Protein AF-A0A286BTA1-F1 (afdb_monomer_lite)

Radius of gyration: 19.51 Å; chains: 1; bounding box: 66×29×61 Å

Foldseek 3Di:
DPPPPPPVVPPPPPPPPQWFQDPVNVVVVLCCQLVQVLVVQLVQADPVCNVVLVPDLLSVQPLFGSVQQAQKKWWFWDPDDPDTDIDIDSDDDPPPTGGFKMKGWGPQVLLCQQPVVSPATKIFIWIGDGNGIHRYDMDHNWDQDPVRATPRPSSCCRGSDPPPD

Sequence (165 aa):
MKLLFSILLLFCSNAFANECITKTDVDFLKKVFISNDKNGLIALASNGVKDNIINDEVFKNKSITLKGLSEITYAWGRKRNDGSPFHLSLKFPEQKLCVWRVTFTLPKKIREQCDDDGAYGYFINFIKIGNSLKLSDFTSLFVALDDGTLACSSANEFMMQKNYE

Secondary structure (DSSP, 8-state):
--SSSSSGGGSSSSTTGGGPBPHHHHHHHHHHHHTT-HHHHHHHB-HHHHHHHHH-HHHH-TT--GGG--EEEEEES-SSSS-PPPEEESS--SSS--B-EEEEE--HHHHHHHSTTS--SEEEEEEEETTEEEEEEEEE---B-TTS-BS-HHHHHHHS-----

Organism: NCBI:txid1938870

Structure (mmCIF, N/CA/C/O backbone):
data_AF-A0A286BTA1-F1
#
_entry.id   AF-A0A286BTA1-F1
#
loop_
_atom_site.group_PDB
_atom_site.id
_atom_site.type_symbol
_atom_site.label_atom_id
_atom_site.label_alt_id
_atom_site.label_comp_id
_atom_site.label_asym_id
_atom_site.label_entity_id
_atom_site.label_seq_id
_atom_site.pdbx_PDB_ins_code
_atom_site.Cartn_x
_atom_site.Cartn_y
_atom_site.Cartn_z
_atom_site.occupancy
_atom_site.B_iso_or_equiv
_atom_site.auth_seq_id
_atom_site.auth_comp_id
_atom_site.auth_asym_id
_atom_site.auth_atom_id
_atom_site.pdbx_PDB_model_num
ATOM 1 N N . MET A 1 1 ? -42.848 -1.448 41.371 1.00 41.94 1 MET A N 1
ATOM 2 C CA . MET A 1 1 ? -42.388 -2.022 40.085 1.00 41.94 1 MET A CA 1
ATOM 3 C C . MET A 1 1 ? -42.006 -0.898 39.110 1.00 41.94 1 MET A C 1
ATOM 5 O O . MET A 1 1 ? -42.732 -0.631 38.169 1.00 41.94 1 MET A O 1
ATOM 9 N N . LYS A 1 2 ? -40.921 -0.156 39.379 1.00 45.78 2 LYS A N 1
ATOM 10 C CA . LYS A 1 2 ? -40.450 0.969 38.530 1.00 45.78 2 LYS A CA 1
ATOM 11 C C . LYS A 1 2 ? -38.917 1.099 38.484 1.00 45.78 2 LYS A C 1
ATOM 13 O O . LYS A 1 2 ? -38.404 2.110 38.031 1.00 45.78 2 LYS A O 1
ATOM 18 N N . LEU A 1 3 ? -38.183 0.078 38.938 1.00 45.59 3 LEU A N 1
ATOM 19 C CA . LEU A 1 3 ? -36.725 0.150 39.108 1.00 45.59 3 LEU A CA 1
ATOM 20 C C . LEU A 1 3 ? -35.941 -0.907 38.310 1.00 45.59 3 LEU A C 1
ATOM 22 O O . LEU A 1 3 ? -34.788 -1.169 38.618 1.00 45.59 3 LEU A O 1
ATOM 26 N N . LEU A 1 4 ? -36.562 -1.531 37.304 1.00 47.34 4 LEU A N 1
ATOM 27 C CA . LEU A 1 4 ? -35.930 -2.596 36.506 1.00 47.34 4 LEU A CA 1
ATOM 28 C C . LEU A 1 4 ? -35.698 -2.227 35.034 1.00 47.34 4 LEU A C 1
ATOM 30 O O . LEU A 1 4 ? -35.043 -2.977 34.323 1.00 47.34 4 LEU A O 1
ATOM 34 N N . PHE A 1 5 ? -36.163 -1.060 34.574 1.00 44.91 5 PHE A N 1
ATOM 35 C CA . PHE A 1 5 ? -36.013 -0.656 33.168 1.00 44.91 5 PHE A CA 1
ATOM 36 C C . PHE A 1 5 ? -34.766 0.190 32.869 1.00 44.91 5 PHE A C 1
ATOM 38 O O . PHE A 1 5 ? -34.395 0.324 31.708 1.00 44.91 5 PHE A O 1
ATOM 45 N N . SER A 1 6 ? -34.074 0.717 33.884 1.00 45.25 6 SER A N 1
ATOM 46 C CA . SER A 1 6 ? -32.935 1.626 33.661 1.00 45.25 6 SER A CA 1
ATOM 47 C C . SER A 1 6 ? -31.578 0.931 33.502 1.00 45.25 6 SER A C 1
ATOM 49 O O . SER A 1 6 ? -30.608 1.588 33.147 1.00 45.25 6 SER A O 1
ATOM 51 N N . ILE A 1 7 ? -31.485 -0.385 33.733 1.00 45.28 7 ILE A N 1
ATOM 52 C CA . ILE A 1 7 ? -30.205 -1.121 33.661 1.00 45.28 7 ILE A CA 1
ATOM 53 C C . ILE A 1 7 ? -29.983 -1.757 32.273 1.00 45.28 7 ILE A C 1
ATOM 55 O O . ILE A 1 7 ? -28.850 -2.045 31.900 1.00 45.28 7 ILE A O 1
ATOM 59 N N . LEU A 1 8 ? -31.027 -1.897 31.445 1.00 42.84 8 LEU A N 1
ATOM 60 C CA . LEU A 1 8 ? -30.906 -2.555 30.135 1.00 42.84 8 LEU A CA 1
ATOM 61 C C . LEU A 1 8 ? -30.406 -1.650 28.991 1.00 42.84 8 LEU A C 1
ATOM 63 O O . LEU A 1 8 ? -30.060 -2.158 27.929 1.00 42.84 8 LEU A O 1
ATOM 67 N N . LEU A 1 9 ? -30.329 -0.329 29.186 1.00 45.25 9 LEU A N 1
ATOM 68 C CA . LEU A 1 9 ? -29.891 0.614 28.141 1.00 45.25 9 LEU A CA 1
ATOM 69 C C . LEU A 1 9 ? -28.376 0.887 28.128 1.00 45.25 9 LEU A C 1
ATOM 71 O O . LEU A 1 9 ? -27.893 1.602 27.255 1.00 45.25 9 LEU A O 1
ATOM 75 N N . LEU A 1 10 ? -27.607 0.292 29.045 1.00 44.69 10 LEU A N 1
ATOM 76 C CA . LEU A 1 10 ? -26.151 0.484 29.132 1.00 44.69 10 LEU A CA 1
ATOM 77 C C . LEU A 1 10 ? -25.322 -0.548 28.344 1.00 44.69 10 LEU A C 1
ATOM 79 O O . LEU A 1 10 ? -24.101 -0.441 28.310 1.00 44.69 10 LEU A O 1
ATOM 83 N N . PHE A 1 11 ? -25.955 -1.515 27.668 1.00 43.12 11 PHE A N 1
ATOM 84 C CA . PHE A 1 11 ? -25.248 -2.603 26.969 1.00 43.12 11 PHE A CA 1
ATOM 85 C C . PHE A 1 11 ? -25.189 -2.492 25.437 1.00 43.12 11 PHE A C 1
ATOM 87 O O . PHE A 1 11 ? -24.655 -3.387 24.788 1.00 43.12 11 PHE A O 1
ATOM 94 N N . CYS A 1 12 ? -25.665 -1.401 24.828 1.00 41.34 12 CYS A N 1
ATOM 95 C CA . CYS A 1 12 ? -25.654 -1.259 23.361 1.00 41.34 12 CYS A CA 1
ATOM 96 C C . CYS A 1 12 ? -24.495 -0.425 22.779 1.00 41.34 12 CYS A C 1
ATOM 98 O O . CYS A 1 12 ? -24.460 -0.211 21.570 1.00 41.34 12 CYS A O 1
ATOM 100 N N . SER A 1 13 ? -23.525 0.035 23.575 1.00 43.31 13 SER A N 1
ATOM 101 C CA . SER A 1 13 ? -22.468 0.950 23.094 1.00 43.31 13 SER A CA 1
ATOM 102 C C . SER A 1 13 ? -21.126 0.299 22.730 1.00 43.31 13 SER A C 1
ATOM 104 O O . SER A 1 13 ? -20.274 0.982 22.168 1.00 43.31 13 SER A O 1
ATOM 106 N N . ASN A 1 14 ? -20.921 -1.004 22.955 1.00 43.00 14 ASN A N 1
ATOM 107 C CA . ASN A 1 14 ? -19.603 -1.629 22.738 1.00 43.00 14 ASN A CA 1
ATOM 108 C C . ASN A 1 14 ? -19.455 -2.443 21.440 1.00 43.00 14 ASN A C 1
ATOM 110 O O . ASN A 1 14 ? -18.363 -2.922 21.151 1.00 43.00 14 ASN A O 1
ATOM 114 N N . ALA A 1 15 ? -20.500 -2.571 20.616 1.00 42.12 15 ALA A N 1
ATOM 115 C CA . ALA A 1 15 ? -20.432 -3.392 19.400 1.00 42.12 15 ALA A CA 1
ATOM 116 C C . ALA A 1 15 ? -19.689 -2.735 18.213 1.00 42.12 15 ALA A C 1
ATOM 118 O O . ALA A 1 15 ? -19.437 -3.405 17.220 1.00 42.12 15 ALA A O 1
ATOM 119 N N . PHE A 1 16 ? -19.312 -1.452 18.301 1.00 46.53 16 PHE A N 1
ATOM 120 C CA . PHE A 1 16 ? -18.635 -0.728 17.208 1.00 46.53 16 PHE A CA 1
ATOM 121 C C . PHE A 1 16 ? -17.178 -0.337 17.506 1.00 46.53 16 PHE A C 1
ATOM 123 O O . PHE A 1 16 ? -16.510 0.214 16.636 1.00 46.53 16 PHE A O 1
ATOM 130 N N . ALA A 1 17 ? -16.660 -0.612 18.708 1.00 49.81 17 ALA A N 1
ATOM 131 C CA . ALA A 1 17 ? -15.326 -0.149 19.105 1.00 49.81 17 ALA A CA 1
ATOM 132 C C . ALA A 1 17 ? -14.167 -0.969 18.500 1.00 49.81 17 ALA A C 1
ATOM 134 O O . ALA A 1 17 ? -13.051 -0.462 18.415 1.00 49.81 17 ALA A O 1
ATOM 135 N N . ASN A 1 18 ? -14.411 -2.209 18.056 1.00 56.41 18 ASN A N 1
ATOM 136 C CA . ASN A 1 18 ? -13.329 -3.114 17.650 1.00 56.41 18 ASN A CA 1
ATOM 137 C C . ASN A 1 18 ? -12.902 -3.006 16.178 1.00 56.41 18 ASN A C 1
ATOM 139 O O . ASN A 1 18 ? -11.853 -3.533 15.842 1.00 56.41 18 ASN A O 1
ATOM 143 N N . GLU A 1 19 ? -13.635 -2.308 15.307 1.00 79.19 19 GLU A N 1
ATOM 144 C CA . GLU A 1 19 ? -13.329 -2.273 13.860 1.00 79.19 19 GLU A CA 1
ATOM 145 C C . GLU A 1 19 ? -12.598 -0.996 13.399 1.00 79.19 19 GLU A C 1
ATOM 147 O O . GLU A 1 19 ? -12.363 -0.797 12.207 1.00 79.19 19 GLU A O 1
ATOM 152 N N . CYS A 1 20 ? -12.199 -0.125 14.330 1.00 88.88 20 CYS A N 1
ATOM 153 C CA . CYS A 1 20 ? -11.487 1.110 14.003 1.00 88.88 20 CYS A CA 1
ATOM 154 C C . CYS A 1 20 ? -9.973 0.874 13.907 1.00 88.88 20 CYS A C 1
ATOM 156 O O . CYS A 1 20 ? -9.350 0.306 14.810 1.00 88.88 20 CYS A O 1
ATOM 158 N N . ILE A 1 21 ? -9.363 1.375 12.836 1.00 92.81 21 ILE A N 1
ATOM 159 C CA . ILE A 1 21 ? -7.913 1.422 12.666 1.00 92.81 21 ILE A CA 1
ATOM 160 C C . ILE A 1 21 ? -7.339 2.513 13.576 1.00 92.81 21 ILE A C 1
ATOM 162 O O . ILE A 1 21 ? -7.774 3.665 13.563 1.00 92.81 21 ILE A O 1
ATOM 166 N N . THR A 1 22 ? -6.342 2.144 14.372 1.00 92.94 22 THR A N 1
ATOM 167 C CA . THR A 1 22 ? -5.651 3.034 15.313 1.00 92.94 22 THR A CA 1
ATOM 168 C C . THR A 1 22 ? -4.362 3.604 14.715 1.00 92.94 22 THR A C 1
ATOM 170 O O . THR A 1 22 ? -3.849 3.101 13.716 1.00 92.94 22 THR A O 1
ATOM 173 N N . LYS A 1 23 ? -3.772 4.623 15.358 1.00 93.12 23 LYS A N 1
ATOM 174 C CA . LYS A 1 23 ? -2.432 5.117 14.984 1.00 93.12 23 LYS A CA 1
ATOM 175 C C . LYS A 1 23 ? -1.372 4.013 15.065 1.00 93.12 23 LYS A C 1
ATOM 177 O O . LYS A 1 23 ? -0.538 3.914 14.177 1.00 93.12 23 LYS A O 1
ATOM 182 N N . THR A 1 24 ? -1.455 3.143 16.073 1.00 94.38 24 THR A N 1
ATOM 183 C CA . THR A 1 24 ? -0.546 1.999 16.225 1.00 94.38 24 THR A CA 1
ATOM 184 C C . THR A 1 24 ? -0.664 1.011 15.064 1.00 94.38 24 THR A C 1
ATOM 186 O O . THR A 1 24 ? 0.360 0.556 14.560 1.00 94.38 24 THR A O 1
ATOM 189 N N . ASP A 1 25 ? -1.883 0.726 14.594 1.00 95.69 25 ASP A N 1
ATOM 190 C CA . ASP A 1 25 ? -2.097 -0.110 13.403 1.00 95.69 25 ASP A CA 1
ATOM 191 C C . ASP A 1 25 ? -1.451 0.531 12.159 1.00 95.69 25 ASP A C 1
ATOM 193 O O . ASP A 1 25 ? -0.776 -0.141 11.381 1.00 95.69 25 ASP A O 1
ATOM 197 N N . VAL A 1 26 ? -1.602 1.851 11.991 1.00 96.06 26 VAL A N 1
ATOM 198 C CA . VAL A 1 26 ? -0.995 2.606 10.880 1.00 96.06 26 VAL A CA 1
ATOM 199 C C . VAL A 1 26 ? 0.530 2.592 10.956 1.00 96.06 26 VAL A C 1
ATOM 201 O O . VAL A 1 26 ? 1.190 2.411 9.935 1.00 96.06 26 VAL A O 1
ATOM 204 N N . ASP A 1 27 ? 1.108 2.772 12.140 1.00 96.56 27 ASP A N 1
ATOM 205 C CA . ASP A 1 27 ? 2.561 2.754 12.321 1.00 96.56 27 ASP A CA 1
ATOM 206 C C . ASP A 1 27 ? 3.148 1.357 12.088 1.00 96.56 27 ASP A C 1
ATOM 208 O O . ASP A 1 27 ? 4.249 1.236 11.549 1.00 96.56 27 ASP A O 1
ATOM 212 N N . PHE A 1 28 ? 2.402 0.299 12.415 1.00 96.81 28 PHE A N 1
ATOM 213 C CA . PHE A 1 28 ? 2.737 -1.063 12.003 1.00 96.81 28 PHE A CA 1
ATOM 214 C C . PHE A 1 28 ? 2.729 -1.207 10.473 1.00 96.81 28 PHE A C 1
ATOM 216 O O . PHE A 1 28 ? 3.722 -1.670 9.912 1.00 96.81 28 PHE A O 1
ATOM 223 N N . LEU A 1 29 ? 1.677 -0.747 9.784 1.00 97.00 29 LEU A N 1
ATOM 224 C CA . LEU A 1 29 ? 1.626 -0.795 8.317 1.00 97.00 29 LEU A CA 1
ATOM 225 C C . LEU A 1 29 ? 2.780 -0.020 7.683 1.00 97.00 29 LEU A C 1
ATOM 227 O O . LEU A 1 29 ? 3.469 -0.555 6.825 1.00 97.00 29 LEU A O 1
ATOM 231 N N . LYS A 1 30 ? 3.072 1.201 8.142 1.00 96.19 30 LYS A N 1
ATOM 232 C CA . LYS A 1 30 ? 4.219 1.977 7.640 1.00 96.19 30 LYS A CA 1
ATOM 233 C C . LYS A 1 30 ? 5.520 1.181 7.698 1.00 96.19 30 LYS A C 1
ATOM 235 O O . LYS A 1 30 ? 6.297 1.237 6.750 1.00 96.19 30 LYS A O 1
ATOM 240 N N . LYS A 1 31 ? 5.751 0.425 8.777 1.00 96.00 31 LYS A N 1
ATOM 241 C CA . LYS A 1 31 ? 6.938 -0.433 8.896 1.00 96.00 31 LYS A CA 1
ATOM 242 C C . LYS A 1 31 ? 6.959 -1.518 7.823 1.00 96.00 31 LYS A C 1
ATOM 244 O O . LYS A 1 31 ? 7.991 -1.643 7.180 1.00 96.00 31 LYS A O 1
ATOM 249 N N . VAL A 1 32 ? 5.839 -2.207 7.579 1.00 95.19 32 VAL A N 1
ATOM 250 C CA . VAL A 1 32 ? 5.710 -3.222 6.510 1.00 95.19 32 VAL A CA 1
ATOM 251 C C . VAL A 1 32 ? 6.106 -2.645 5.144 1.00 95.19 32 VAL A C 1
ATOM 253 O O . VAL A 1 32 ? 6.862 -3.270 4.401 1.00 95.19 32 VAL A O 1
ATOM 256 N N . PHE A 1 33 ? 5.649 -1.432 4.820 1.00 93.69 33 PHE A N 1
ATOM 257 C CA . PHE A 1 33 ? 5.969 -0.776 3.546 1.00 93.69 33 PHE A CA 1
ATOM 258 C C . PHE A 1 33 ? 7.432 -0.314 3.474 1.00 93.69 33 PHE A C 1
ATOM 260 O O . PHE A 1 33 ? 8.106 -0.568 2.476 1.00 93.69 33 PHE A O 1
ATOM 267 N N . ILE A 1 34 ? 7.950 0.317 4.534 1.00 93.06 34 ILE A N 1
ATOM 268 C CA . ILE A 1 34 ? 9.343 0.794 4.600 1.00 93.06 34 ILE A CA 1
ATOM 269 C C . ILE A 1 34 ? 10.336 -0.370 4.519 1.00 93.06 34 ILE A C 1
ATOM 271 O O . ILE A 1 34 ? 11.352 -0.251 3.837 1.00 93.06 34 ILE A O 1
ATOM 275 N N . SER A 1 35 ? 10.046 -1.491 5.185 1.00 93.38 35 SER A N 1
ATOM 276 C CA . SER A 1 35 ? 10.887 -2.691 5.160 1.00 93.38 35 SER A CA 1
ATOM 277 C C . SER A 1 35 ? 10.688 -3.549 3.912 1.00 93.38 35 SER A C 1
ATOM 279 O O . SER A 1 35 ? 11.308 -4.605 3.811 1.00 93.38 35 SER A O 1
ATOM 281 N N . ASN A 1 36 ? 9.818 -3.134 2.983 1.00 92.19 36 ASN A N 1
ATOM 282 C CA . ASN A 1 36 ? 9.447 -3.904 1.798 1.00 92.19 36 ASN A CA 1
ATOM 283 C C . ASN A 1 36 ? 8.979 -5.340 2.131 1.00 92.19 36 ASN A C 1
ATOM 285 O O . ASN A 1 36 ? 9.271 -6.285 1.394 1.00 92.19 36 ASN A O 1
ATOM 289 N N . ASP A 1 37 ? 8.271 -5.526 3.252 1.00 94.19 37 ASP A N 1
ATOM 290 C CA . ASP A 1 37 ? 7.836 -6.846 3.725 1.00 94.19 37 ASP A CA 1
ATOM 291 C C . ASP A 1 37 ? 6.593 -7.334 2.965 1.00 94.19 37 ASP A C 1
ATOM 293 O O . ASP A 1 37 ? 5.452 -7.295 3.435 1.00 94.19 37 ASP A O 1
ATOM 297 N N . LYS A 1 38 ? 6.835 -7.810 1.744 1.00 92.00 38 LYS A N 1
ATOM 298 C CA . LYS A 1 38 ? 5.806 -8.365 0.863 1.00 92.00 38 LYS A CA 1
ATOM 299 C C . LYS A 1 38 ? 5.106 -9.590 1.473 1.00 92.00 38 LYS A C 1
ATOM 301 O O . LYS A 1 38 ? 3.895 -9.750 1.328 1.00 92.00 38 LYS A O 1
ATOM 306 N N . ASN A 1 39 ? 5.829 -10.435 2.206 1.00 93.06 39 ASN A N 1
ATOM 307 C CA . ASN A 1 39 ? 5.242 -11.624 2.829 1.00 93.06 39 ASN A CA 1
ATOM 308 C C . ASN A 1 39 ? 4.332 -11.257 4.005 1.00 93.06 39 ASN A C 1
ATOM 310 O O . ASN A 1 39 ? 3.231 -11.802 4.115 1.00 93.06 39 ASN A O 1
ATOM 314 N N . GLY A 1 40 ? 4.746 -10.305 4.844 1.00 93.69 40 GLY A N 1
ATOM 315 C CA . GLY A 1 40 ? 3.904 -9.745 5.898 1.00 93.69 40 GLY A CA 1
ATOM 316 C C . GLY A 1 40 ? 2.639 -9.108 5.332 1.00 93.69 40 GLY A C 1
ATOM 317 O O . GLY A 1 40 ? 1.550 -9.328 5.860 1.00 93.69 40 GLY A O 1
ATOM 318 N N . LEU A 1 41 ? 2.744 -8.409 4.198 1.00 93.62 41 LEU A N 1
ATOM 319 C CA . LEU A 1 41 ? 1.578 -7.862 3.509 1.00 93.62 41 LEU A CA 1
ATOM 320 C C . LEU A 1 41 ? 0.611 -8.956 3.015 1.00 93.62 41 LEU A C 1
ATOM 322 O O . LEU A 1 41 ? -0.591 -8.857 3.266 1.00 93.62 41 LEU A O 1
ATOM 326 N N . ILE A 1 42 ? 1.114 -10.021 2.375 1.00 93.94 42 ILE A N 1
ATOM 327 C CA . ILE A 1 42 ? 0.296 -11.184 1.973 1.00 93.94 42 ILE A CA 1
ATOM 328 C C . ILE A 1 42 ? -0.361 -11.836 3.197 1.00 93.94 42 ILE A C 1
ATOM 330 O O . ILE A 1 42 ? -1.517 -12.253 3.130 1.00 93.94 42 ILE A O 1
ATOM 334 N N . ALA A 1 43 ? 0.342 -11.925 4.329 1.00 95.19 43 ALA A N 1
ATOM 335 C CA . ALA A 1 43 ? -0.204 -12.501 5.558 1.00 95.19 43 ALA A CA 1
ATOM 336 C C . ALA A 1 43 ? -1.375 -11.681 6.132 1.00 95.19 43 ALA A C 1
ATOM 338 O O . ALA A 1 43 ? -2.262 -12.238 6.785 1.00 95.19 43 ALA A O 1
ATOM 339 N N . LEU A 1 44 ? -1.416 -10.374 5.854 1.00 96.38 44 LEU A N 1
ATOM 340 C CA . LEU A 1 44 ? -2.539 -9.500 6.198 1.00 96.38 44 LEU A CA 1
ATOM 341 C C . LEU A 1 44 ? -3.716 -9.631 5.218 1.00 96.38 44 LEU A C 1
ATOM 343 O O . LEU A 1 44 ? -4.810 -9.171 5.546 1.00 96.38 44 LEU A O 1
ATOM 347 N N . ALA A 1 45 ? -3.540 -10.237 4.040 1.00 95.81 45 ALA A N 1
ATOM 348 C CA . ALA A 1 45 ? -4.592 -10.343 3.032 1.00 95.81 45 ALA A CA 1
ATOM 349 C C . ALA A 1 45 ? -5.804 -11.137 3.525 1.00 95.81 45 ALA A C 1
ATOM 351 O O . ALA A 1 45 ? -5.700 -12.232 4.084 1.00 95.81 45 ALA A O 1
ATOM 352 N N . SER A 1 46 ? -6.985 -10.570 3.288 1.00 94.38 46 SER A N 1
ATOM 353 C CA . SER A 1 46 ? -8.251 -11.285 3.429 1.00 94.38 46 SER A CA 1
ATOM 354 C C . SER A 1 46 ? -8.301 -12.439 2.429 1.00 94.38 46 SER A C 1
ATOM 356 O O . SER A 1 46 ? -7.743 -12.331 1.339 1.00 94.38 46 SER A O 1
ATOM 358 N N . ASN A 1 47 ? -9.014 -13.521 2.759 1.00 91.62 47 ASN A N 1
ATOM 359 C CA . ASN A 1 47 ? -9.081 -14.716 1.906 1.00 91.62 47 ASN A CA 1
ATOM 360 C C . ASN A 1 47 ? -9.464 -14.391 0.452 1.00 91.62 47 ASN A C 1
ATOM 362 O O . ASN A 1 47 ? -8.835 -14.905 -0.460 1.00 91.62 47 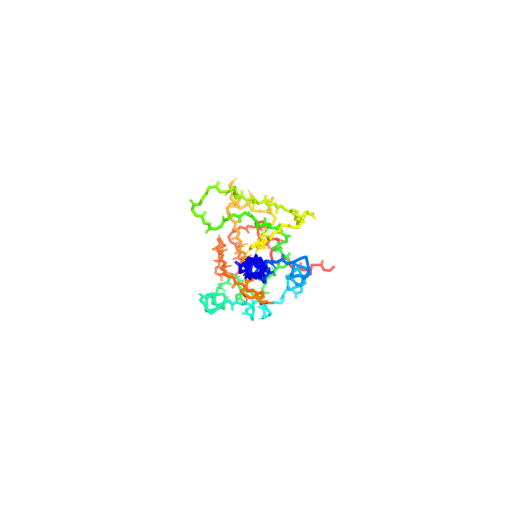ASN A O 1
ATOM 366 N N . GLY A 1 48 ? -10.424 -13.482 0.240 1.00 90.00 48 GLY A N 1
ATOM 367 C CA . GLY A 1 48 ? -10.860 -13.075 -1.103 1.00 90.00 48 GLY A CA 1
ATOM 368 C C . GLY A 1 48 ? -9.855 -12.234 -1.903 1.00 90.00 48 GLY A C 1
ATOM 369 O O . GLY A 1 48 ? -10.089 -11.988 -3.078 1.00 90.00 48 GLY A O 1
ATOM 370 N N . VAL A 1 49 ? -8.757 -11.782 -1.291 1.00 92.50 49 VAL A N 1
ATOM 371 C CA . VAL A 1 49 ? -7.727 -10.944 -1.938 1.00 92.50 49 VAL A CA 1
ATOM 372 C C . VAL A 1 49 ? -6.382 -11.658 -2.030 1.00 92.50 49 VAL A C 1
ATOM 374 O O . VAL A 1 49 ? -5.535 -11.293 -2.840 1.00 92.50 49 VAL A O 1
ATOM 377 N N . LYS A 1 50 ? -6.174 -12.680 -1.196 1.00 93.69 50 LYS A N 1
ATOM 378 C CA . LYS A 1 50 ? -4.883 -13.343 -1.020 1.00 93.69 50 LYS A CA 1
ATOM 379 C C . LYS A 1 50 ? -4.328 -13.907 -2.327 1.00 93.69 50 LYS A C 1
ATOM 381 O O . LYS A 1 50 ? -3.174 -13.642 -2.651 1.00 93.69 50 LYS A O 1
ATOM 386 N N . ASP A 1 51 ? -5.152 -14.612 -3.093 1.00 92.50 51 ASP A N 1
ATOM 387 C CA . ASP A 1 51 ? -4.714 -15.193 -4.364 1.00 92.50 51 ASP A CA 1
ATOM 388 C C . ASP A 1 51 ? -4.418 -14.113 -5.409 1.00 92.50 51 ASP A C 1
ATOM 390 O O . ASP A 1 51 ? -3.454 -14.243 -6.162 1.00 92.50 51 ASP A O 1
ATOM 394 N N . ASN A 1 52 ? -5.173 -13.010 -5.407 1.00 91.44 52 ASN A N 1
ATOM 395 C CA . ASN A 1 52 ? -4.952 -11.894 -6.326 1.00 91.44 52 ASN A CA 1
ATOM 396 C C . ASN A 1 52 ? -3.604 -11.221 -6.054 1.00 91.44 52 ASN A C 1
ATOM 398 O O . ASN A 1 52 ? -2.818 -11.037 -6.976 1.00 91.44 52 ASN A O 1
ATOM 402 N N . ILE A 1 53 ? -3.296 -10.903 -4.792 1.00 90.94 53 ILE A N 1
ATOM 403 C CA . ILE A 1 53 ? -2.048 -10.197 -4.461 1.00 90.94 53 ILE A CA 1
ATOM 404 C C . ILE A 1 53 ? -0.815 -11.087 -4.625 1.00 90.94 53 ILE A C 1
ATOM 406 O O . ILE A 1 53 ? 0.235 -10.608 -5.038 1.00 90.94 53 ILE A O 1
ATOM 410 N N . ILE A 1 54 ? -0.930 -12.391 -4.346 1.00 91.88 54 ILE A N 1
ATOM 411 C CA . ILE A 1 54 ? 0.154 -13.350 -4.608 1.00 91.88 54 ILE A CA 1
ATOM 412 C C . ILE A 1 54 ? 0.451 -13.422 -6.107 1.00 91.88 54 ILE A C 1
ATOM 414 O O . ILE A 1 54 ? 1.605 -13.611 -6.500 1.00 91.88 54 ILE A O 1
ATOM 418 N N . ASN A 1 55 ? -0.584 -13.303 -6.942 1.00 90.69 55 ASN A N 1
ATOM 419 C CA . ASN A 1 55 ? -0.453 -13.470 -8.379 1.00 90.69 55 ASN A CA 1
ATOM 420 C C . ASN A 1 55 ? -0.171 -12.193 -9.167 1.00 90.69 55 ASN A C 1
ATOM 422 O O . ASN A 1 55 ? 0.240 -12.321 -10.321 1.00 90.69 55 ASN A O 1
ATOM 426 N N . ASP A 1 56 ? -0.327 -11.028 -8.548 1.00 89.50 56 ASP A N 1
ATOM 427 C CA . ASP A 1 56 ? -0.112 -9.717 -9.151 1.00 89.50 56 ASP A CA 1
ATOM 428 C C . ASP A 1 56 ? 1.335 -9.528 -9.650 1.00 89.50 56 ASP A C 1
ATOM 430 O O . ASP A 1 56 ? 2.311 -9.862 -8.970 1.00 89.50 56 ASP A O 1
ATOM 434 N N . GLU A 1 57 ? 1.475 -9.006 -10.869 1.00 84.94 57 GLU A N 1
ATOM 435 C CA . GLU A 1 57 ? 2.764 -8.863 -11.558 1.00 84.94 57 GLU A CA 1
ATOM 436 C C . GLU A 1 57 ? 3.680 -7.850 -10.869 1.00 84.94 57 GLU A C 1
ATOM 438 O O . GLU A 1 57 ? 4.881 -8.092 -10.715 1.00 84.94 57 GLU A O 1
ATOM 443 N N . VAL A 1 58 ? 3.111 -6.750 -10.373 1.00 81.81 58 VAL A N 1
ATOM 444 C CA . VAL A 1 58 ? 3.838 -5.714 -9.627 1.00 81.81 58 VAL A CA 1
ATOM 445 C C . VAL A 1 58 ? 4.339 -6.292 -8.307 1.00 81.81 58 VAL A C 1
ATOM 447 O O . VAL A 1 58 ? 5.472 -6.041 -7.883 1.00 81.81 58 VAL A O 1
ATOM 450 N N . PHE A 1 59 ? 3.521 -7.122 -7.664 1.00 86.69 59 PHE A N 1
ATOM 451 C CA . PHE A 1 59 ? 3.876 -7.772 -6.417 1.00 86.69 59 PHE A CA 1
ATOM 452 C C . PHE A 1 59 ? 4.965 -8.837 -6.595 1.00 86.69 59 PHE A C 1
ATOM 454 O O . PHE A 1 59 ? 5.936 -8.853 -5.826 1.00 86.69 59 PHE A O 1
ATOM 461 N N . LYS A 1 60 ? 4.863 -9.664 -7.644 1.00 87.62 60 LYS A N 1
ATOM 462 C CA . LYS A 1 60 ? 5.868 -10.673 -8.033 1.00 87.62 60 LYS A CA 1
ATOM 463 C C . LYS A 1 60 ? 7.204 -10.057 -8.445 1.00 87.62 60 LYS A C 1
ATOM 465 O O . LYS A 1 60 ? 8.251 -10.685 -8.262 1.00 87.62 60 LYS A O 1
ATOM 470 N N . ASN A 1 61 ? 7.193 -8.836 -8.968 1.00 86.25 61 ASN A N 1
ATOM 471 C CA . ASN A 1 61 ? 8.397 -8.151 -9.408 1.00 86.25 61 ASN A CA 1
ATOM 472 C C . ASN A 1 61 ? 9.305 -7.780 -8.222 1.00 86.25 61 ASN A C 1
ATOM 474 O O . ASN A 1 61 ? 8.977 -6.934 -7.389 1.00 86.25 61 ASN A O 1
ATOM 478 N N . LYS A 1 62 ? 10.482 -8.409 -8.142 1.00 85.25 62 LYS A N 1
ATOM 479 C CA . LYS A 1 62 ? 11.444 -8.200 -7.045 1.00 85.25 62 LYS A CA 1
ATOM 480 C C . LYS A 1 62 ? 12.100 -6.820 -7.063 1.00 85.25 62 LYS A C 1
ATOM 482 O O . LYS A 1 62 ? 12.528 -6.362 -6.008 1.00 85.25 62 LYS A O 1
ATOM 487 N N . SER A 1 63 ? 12.166 -6.175 -8.225 1.00 85.06 63 SER A N 1
ATOM 488 C CA . SER A 1 63 ? 12.729 -4.831 -8.381 1.00 85.06 63 SER A CA 1
ATOM 489 C C . SER A 1 63 ? 11.795 -3.759 -7.823 1.00 85.06 63 SER A C 1
ATOM 491 O O . SER A 1 63 ? 12.255 -2.689 -7.442 1.00 85.06 63 SER A O 1
ATOM 493 N N . ILE A 1 64 ? 10.491 -4.044 -7.745 1.00 86.44 64 ILE A N 1
ATOM 494 C CA . ILE A 1 64 ? 9.492 -3.124 -7.202 1.00 86.44 64 ILE A CA 1
ATOM 495 C C . ILE A 1 64 ? 9.470 -3.202 -5.680 1.00 86.44 64 ILE A C 1
ATOM 497 O O . ILE A 1 64 ? 9.243 -4.266 -5.089 1.00 86.44 64 ILE A O 1
ATOM 501 N N . THR A 1 65 ? 9.632 -2.044 -5.052 1.00 88.44 65 THR A N 1
ATOM 502 C CA . THR A 1 65 ? 9.596 -1.869 -3.604 1.00 88.44 65 THR A CA 1
ATOM 503 C C . THR A 1 65 ? 8.287 -1.225 -3.152 1.00 88.44 65 THR A C 1
ATOM 505 O O . THR A 1 65 ? 7.751 -0.327 -3.797 1.00 88.44 65 THR A O 1
ATOM 508 N N . LEU A 1 66 ? 7.773 -1.656 -1.999 1.00 88.00 66 LEU A N 1
ATOM 509 C CA . LEU A 1 66 ? 6.577 -1.074 -1.384 1.00 88.00 66 LEU A CA 1
ATOM 510 C C . LEU A 1 66 ? 6.834 0.318 -0.795 1.00 88.00 66 LEU A C 1
ATOM 512 O O . LEU A 1 66 ? 5.889 1.071 -0.589 1.00 88.00 66 LEU A O 1
ATOM 516 N N . LYS A 1 67 ? 8.097 0.689 -0.551 1.00 88.06 67 LYS A N 1
ATOM 517 C CA . LYS A 1 67 ? 8.482 1.971 0.061 1.00 88.06 67 LYS A CA 1
ATOM 518 C C . LYS A 1 67 ? 7.970 3.179 -0.732 1.00 88.06 67 LYS A C 1
ATOM 520 O O . LYS A 1 67 ? 7.685 4.218 -0.137 1.00 88.06 67 LYS A O 1
ATOM 525 N N . GLY A 1 68 ? 7.813 3.033 -2.049 1.00 86.81 68 GLY A N 1
ATOM 526 C CA . GLY A 1 68 ? 7.228 4.060 -2.907 1.00 86.81 68 GLY A CA 1
ATOM 527 C C . GLY A 1 68 ? 5.745 4.344 -2.616 1.00 86.81 68 GLY A C 1
ATOM 528 O O . GLY A 1 68 ? 5.264 5.448 -2.854 1.00 86.81 68 GLY A O 1
ATOM 529 N N . LEU A 1 69 ? 5.002 3.411 -2.023 1.00 90.50 69 LEU A N 1
ATOM 530 C CA . LEU A 1 69 ? 3.607 3.630 -1.631 1.00 90.50 69 LEU A CA 1
ATOM 531 C C . LEU A 1 69 ? 3.557 4.324 -0.263 1.00 90.50 69 LEU A C 1
ATOM 533 O O . LEU A 1 69 ? 3.275 3.703 0.757 1.00 90.50 69 LEU A O 1
ATOM 537 N N . SER A 1 70 ? 3.917 5.606 -0.232 1.00 90.50 70 SER A N 1
ATOM 538 C CA . SER A 1 70 ? 4.146 6.372 1.003 1.00 90.50 70 SER A CA 1
ATOM 539 C C . SER A 1 70 ? 3.053 7.386 1.341 1.00 90.50 70 SER A C 1
ATOM 541 O O . SER A 1 70 ? 3.003 7.875 2.472 1.00 90.50 70 SER A O 1
ATOM 543 N N . GLU A 1 71 ? 2.161 7.699 0.401 1.00 94.69 71 GLU A N 1
ATOM 544 C CA . GLU A 1 71 ? 1.013 8.559 0.670 1.00 94.69 71 GLU A CA 1
ATOM 545 C C . GLU A 1 71 ? -0.098 7.728 1.313 1.00 94.69 71 GLU A C 1
ATOM 547 O O . GLU A 1 71 ? -0.481 6.673 0.809 1.00 94.69 71 GLU A O 1
ATOM 552 N N . ILE A 1 72 ? -0.587 8.190 2.465 1.00 96.38 72 ILE A N 1
ATOM 553 C CA . ILE A 1 72 ? -1.563 7.459 3.271 1.00 96.38 72 ILE A CA 1
ATOM 554 C C . ILE A 1 72 ? -2.826 8.295 3.383 1.00 96.38 72 ILE A C 1
ATOM 556 O O . ILE A 1 72 ? -2.794 9.413 3.901 1.00 96.38 72 ILE A O 1
ATOM 560 N N . THR A 1 73 ? -3.945 7.723 2.951 1.00 95.19 73 THR A N 1
ATOM 561 C CA . THR A 1 73 ? -5.266 8.329 3.117 1.00 95.19 73 THR A CA 1
ATOM 562 C C . THR A 1 73 ? -6.068 7.574 4.172 1.00 95.19 73 THR A C 1
ATOM 564 O O . THR A 1 73 ? -6.134 6.344 4.163 1.00 95.19 73 THR A O 1
ATOM 567 N N . TYR A 1 74 ? -6.704 8.317 5.073 1.00 94.88 74 TYR A N 1
ATOM 568 C CA . TYR A 1 74 ? -7.566 7.805 6.136 1.00 94.88 74 TYR A CA 1
ATOM 569 C C . TYR A 1 74 ? -9.022 8.110 5.797 1.00 94.88 74 TYR A C 1
ATOM 571 O O . TYR A 1 74 ? -9.340 9.254 5.465 1.00 94.88 74 TYR A O 1
ATOM 579 N N . ALA A 1 75 ? -9.897 7.112 5.910 1.00 91.19 75 ALA A N 1
ATOM 580 C CA . ALA A 1 75 ? -11.329 7.268 5.681 1.00 91.19 75 ALA A CA 1
ATOM 581 C C . ALA A 1 75 ? -12.140 7.023 6.960 1.00 91.19 75 ALA A C 1
ATOM 583 O O . ALA A 1 75 ? -11.944 6.020 7.654 1.00 91.19 75 ALA A O 1
ATOM 584 N N . TRP A 1 76 ? -13.072 7.932 7.246 1.00 89.12 76 TRP A N 1
ATOM 585 C CA . TRP A 1 76 ? -14.067 7.826 8.319 1.00 89.12 76 TRP A CA 1
ATOM 586 C C . TRP A 1 76 ? -15.414 8.417 7.854 1.00 89.12 76 TRP A C 1
ATOM 588 O O . TRP A 1 76 ? -15.528 8.928 6.740 1.00 89.12 76 TRP A O 1
ATOM 598 N N . GLY A 1 77 ? -16.463 8.310 8.674 1.00 79.38 77 GLY A N 1
ATOM 599 C CA . GLY A 1 77 ? -17.856 8.511 8.225 1.00 79.38 77 GLY A CA 1
ATOM 600 C C . GLY A 1 77 ? -18.482 7.181 7.784 1.00 79.38 77 GLY A C 1
ATOM 601 O O . GLY A 1 77 ? -17.895 6.135 8.049 1.00 79.38 77 GLY A O 1
ATOM 602 N N . ARG A 1 78 ? -19.671 7.137 7.168 1.00 67.12 78 ARG A N 1
ATOM 603 C CA . ARG A 1 78 ? -20.345 5.840 6.914 1.00 67.12 78 ARG A CA 1
ATOM 604 C C . ARG A 1 78 ? -20.046 5.164 5.576 1.00 67.12 78 ARG A C 1
ATOM 606 O O . ARG A 1 78 ? -19.882 5.792 4.539 1.00 67.12 78 ARG A O 1
ATOM 613 N N . LYS A 1 79 ? -20.163 3.831 5.666 1.00 58.50 79 LYS A N 1
ATOM 614 C CA . LYS A 1 79 ? -20.377 2.798 4.635 1.00 58.50 79 LYS A CA 1
ATOM 615 C C . LYS A 1 79 ? -21.878 2.390 4.535 1.00 58.50 79 LYS A C 1
ATOM 617 O O . LYS A 1 79 ? -22.178 1.233 4.267 1.00 58.50 79 LYS A O 1
ATOM 622 N N . ARG A 1 80 ? -22.840 3.273 4.864 1.00 47.03 80 ARG A N 1
ATOM 623 C CA . ARG A 1 80 ? -24.298 2.980 4.959 1.00 47.03 80 ARG A CA 1
ATOM 624 C C . ARG A 1 80 ? -25.170 4.125 4.400 1.00 47.03 80 ARG A C 1
ATOM 626 O O . ARG A 1 80 ? -24.783 5.282 4.479 1.00 47.03 80 ARG A O 1
ATOM 633 N N . ASN A 1 81 ? -26.360 3.763 3.909 1.00 50.78 81 ASN A N 1
ATOM 634 C CA . ASN A 1 81 ? -27.318 4.560 3.114 1.00 50.78 81 ASN A CA 1
ATOM 635 C C . ASN A 1 81 ? -28.019 5.756 3.813 1.00 50.78 81 ASN A C 1
ATOM 637 O O . ASN A 1 81 ? -28.995 6.264 3.273 1.00 50.78 81 ASN A O 1
ATOM 641 N N . ASP A 1 82 ? -27.606 6.203 5.002 1.00 51.31 82 ASP A N 1
ATOM 642 C CA . ASP A 1 82 ? -28.341 7.213 5.799 1.00 51.31 82 ASP A CA 1
ATOM 643 C C . ASP A 1 82 ? -27.817 8.654 5.664 1.00 51.31 82 ASP A C 1
ATOM 645 O O . ASP A 1 82 ? -28.232 9.531 6.415 1.00 51.31 82 ASP A O 1
ATOM 649 N N . GLY A 1 83 ? -26.916 8.916 4.714 1.00 49.66 83 GLY A N 1
ATOM 650 C CA . GLY A 1 83 ? -26.563 10.283 4.316 1.00 49.66 83 GLY A CA 1
ATOM 651 C C . GLY A 1 83 ? -25.554 11.022 5.204 1.00 49.66 83 GLY A C 1
ATOM 652 O O . GLY A 1 83 ? -25.354 12.217 5.003 1.00 49.66 83 GLY A O 1
ATOM 653 N N . SER A 1 84 ? -24.875 10.366 6.155 1.00 54.09 84 SER A N 1
ATOM 654 C CA . SER A 1 84 ? -23.746 11.009 6.858 1.00 54.09 84 SER A CA 1
ATOM 655 C C . SER A 1 84 ? -22.516 11.161 5.936 1.00 54.09 84 SER A C 1
ATOM 657 O O . SER A 1 84 ? -22.235 10.228 5.177 1.00 54.09 84 SER A O 1
ATOM 659 N N . PRO A 1 85 ? -21.759 12.274 6.009 1.00 56.62 85 PRO A N 1
ATOM 660 C CA . PRO A 1 85 ? -20.693 12.586 5.056 1.00 56.62 85 PRO A CA 1
ATOM 661 C C . PRO A 1 85 ? -19.522 11.590 5.089 1.00 56.62 85 PRO A C 1
ATOM 663 O O . PRO A 1 85 ? -19.080 11.134 6.147 1.00 56.62 85 PRO A O 1
ATOM 666 N N . PHE A 1 86 ? -19.013 11.267 3.899 1.00 77.19 86 PHE A N 1
ATOM 667 C CA . PHE A 1 86 ? -17.770 10.530 3.685 1.00 77.19 86 PHE A CA 1
ATOM 668 C C . PHE A 1 86 ? -16.585 11.490 3.787 1.00 77.19 86 PHE A C 1
ATOM 670 O O . PHE A 1 86 ? -16.572 12.531 3.128 1.00 77.19 86 PHE A O 1
ATOM 677 N N . HIS A 1 87 ? -15.586 11.134 4.594 1.00 86.31 87 HIS A N 1
ATOM 678 C CA . HIS A 1 87 ? -14.397 11.956 4.785 1.00 86.31 87 HIS A CA 1
ATOM 679 C C . HIS A 1 87 ? -13.132 11.198 4.397 1.00 86.31 87 HIS A C 1
ATOM 681 O O . HIS A 1 87 ? -12.948 10.042 4.778 1.00 86.31 87 HIS A O 1
ATOM 687 N N . LEU A 1 88 ? -12.245 11.896 3.687 1.00 89.00 88 LEU A N 1
ATOM 688 C CA . LEU A 1 88 ? -10.883 11.475 3.383 1.00 89.00 88 LEU A CA 1
ATOM 689 C C . LEU A 1 88 ? -9.905 12.539 3.864 1.00 89.00 88 LEU A C 1
ATOM 691 O O . LEU A 1 88 ? -10.164 13.735 3.738 1.00 89.00 88 LEU A O 1
ATOM 695 N N . SER A 1 89 ? -8.768 12.104 4.392 1.00 92.38 89 SER A N 1
ATOM 696 C CA . SER A 1 89 ? -7.688 13.002 4.794 1.00 92.38 89 SER A CA 1
ATOM 697 C C . SER A 1 89 ? -6.334 12.330 4.649 1.00 92.38 89 SER A C 1
ATOM 699 O O . SER A 1 89 ? -6.214 11.123 4.842 1.00 92.38 89 SER A O 1
ATOM 701 N N . LEU A 1 90 ? -5.308 13.139 4.387 1.00 93.50 90 LEU A N 1
ATOM 702 C CA . LEU A 1 90 ? -3.896 12.739 4.424 1.00 93.50 90 LEU A 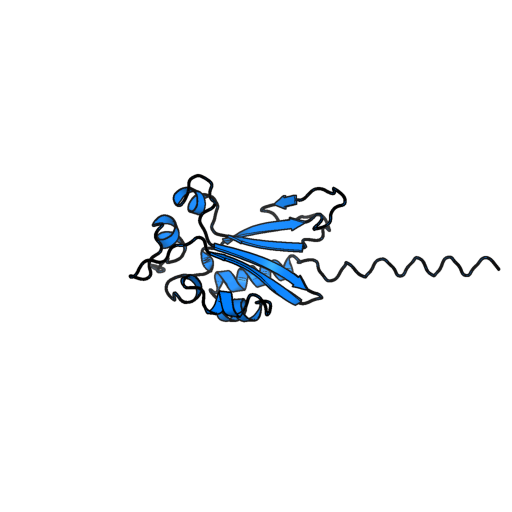CA 1
ATOM 703 C C . LEU A 1 90 ? -3.305 12.779 5.844 1.00 93.50 90 LEU A C 1
ATOM 705 O O . LEU A 1 90 ? -2.168 12.373 6.077 1.00 93.50 90 LEU A O 1
ATOM 709 N N . LYS A 1 91 ? -4.068 13.289 6.816 1.00 93.62 91 LYS A N 1
ATOM 710 C CA . LYS A 1 91 ? -3.698 13.343 8.234 1.00 93.62 91 LYS A CA 1
ATOM 711 C C . LYS A 1 91 ? -4.632 12.456 9.040 1.00 93.62 91 LYS A C 1
ATOM 713 O O . LYS A 1 91 ? -5.852 12.553 8.892 1.00 93.62 91 LYS A O 1
ATOM 718 N N . PHE A 1 92 ? -4.055 11.629 9.911 1.00 91.94 92 PHE A N 1
ATOM 719 C CA . PHE A 1 92 ? -4.841 10.817 10.833 1.00 91.94 92 PHE A CA 1
ATOM 720 C C . PHE A 1 92 ? -5.664 11.755 11.734 1.00 91.94 92 PHE A C 1
ATOM 722 O O . PHE A 1 92 ? -5.079 12.687 12.294 1.00 91.94 92 PHE A O 1
ATOM 729 N N . PRO A 1 93 ? -6.984 11.548 11.880 1.00 88.69 93 PRO A N 1
ATOM 730 C CA . PRO A 1 93 ? -7.835 12.461 12.634 1.00 88.69 93 PRO A CA 1
ATOM 731 C C . PRO A 1 93 ? -7.384 12.574 14.098 1.00 88.69 93 PRO A C 1
ATOM 733 O O . PRO A 1 93 ? -7.141 11.574 14.771 1.00 88.69 93 PRO A O 1
ATOM 736 N N . GLU A 1 94 ? -7.259 13.805 14.598 1.00 81.88 94 GLU A N 1
ATOM 737 C CA . GLU A 1 94 ? -6.868 14.066 15.993 1.00 81.88 94 GLU A CA 1
ATOM 738 C C . GLU A 1 94 ? -8.010 13.794 16.978 1.00 81.88 94 GLU A C 1
ATOM 740 O O . GLU A 1 94 ? -7.780 13.375 18.112 1.00 81.88 94 GLU A O 1
ATOM 745 N N . GLN A 1 95 ? -9.250 13.998 16.530 1.00 80.50 95 GLN A N 1
ATOM 746 C CA . GLN A 1 95 ? -10.452 13.648 17.281 1.00 80.50 95 GLN A CA 1
ATOM 747 C C . GLN A 1 95 ? -10.623 12.122 17.334 1.00 80.50 95 GLN A C 1
ATOM 749 O O . GLN A 1 95 ? -10.159 11.409 16.445 1.00 80.50 95 GLN A O 1
ATOM 754 N N . LYS A 1 96 ? -11.329 11.611 18.355 1.00 76.69 96 LYS A N 1
ATOM 755 C CA . LYS A 1 96 ? -11.650 10.176 18.511 1.00 76.69 96 LYS A CA 1
ATOM 756 C C . LYS A 1 96 ? -12.683 9.707 17.470 1.00 76.69 96 LYS A C 1
ATOM 758 O O . LYS A 1 96 ? -13.806 9.352 17.814 1.00 76.69 96 LYS A O 1
ATOM 763 N N . LEU A 1 97 ? -12.303 9.735 16.195 1.00 85.56 97 LEU A N 1
ATOM 764 C CA . LEU A 1 97 ? -13.095 9.287 15.054 1.00 85.56 97 LEU A CA 1
ATOM 765 C C . LEU A 1 97 ? -12.691 7.864 14.663 1.00 85.56 97 LEU A C 1
ATOM 767 O O . LEU A 1 97 ? -11.511 7.512 14.672 1.00 85.56 97 LEU A O 1
ATOM 771 N N . CYS A 1 98 ? -13.677 7.045 14.304 1.00 87.31 98 CYS A N 1
ATOM 772 C CA . CYS A 1 98 ? -13.432 5.684 13.845 1.00 87.31 98 CYS A CA 1
ATOM 773 C C . CYS A 1 98 ? -12.965 5.692 12.384 1.00 87.31 98 CYS A C 1
ATOM 775 O O . CYS A 1 98 ? -13.775 5.844 11.467 1.00 87.31 98 CYS A O 1
ATOM 777 N N . VAL A 1 99 ? -11.659 5.528 12.171 1.00 91.19 99 VAL A N 1
ATOM 778 C CA . VAL A 1 99 ? -11.089 5.290 10.840 1.00 91.19 99 VAL A CA 1
ATOM 779 C C . VAL A 1 99 ? -11.387 3.847 10.448 1.00 91.19 99 VAL A C 1
ATOM 781 O O . VAL A 1 99 ? -10.877 2.926 11.077 1.00 91.19 99 VAL A O 1
ATOM 784 N N . TRP A 1 100 ? -12.212 3.634 9.426 1.00 89.94 100 TRP A N 1
ATOM 785 C CA . TRP A 1 100 ? -12.601 2.286 8.984 1.00 89.94 100 TRP A CA 1
ATOM 786 C C . TRP A 1 100 ? -11.799 1.794 7.776 1.00 89.94 100 TRP A C 1
ATOM 788 O O . TRP A 1 100 ? -11.827 0.599 7.482 1.00 89.94 100 TRP A O 1
ATOM 798 N N . ARG A 1 101 ? -11.072 2.682 7.083 1.00 92.44 101 ARG A N 1
ATOM 799 C CA . ARG A 1 101 ? -10.138 2.306 6.014 1.00 92.44 101 ARG A CA 1
ATOM 800 C C . ARG A 1 101 ? -8.890 3.174 6.016 1.00 92.44 101 ARG A C 1
ATOM 802 O O . ARG A 1 101 ? -8.965 4.389 6.202 1.00 92.44 101 ARG A O 1
ATOM 809 N N . VAL A 1 102 ? -7.761 2.532 5.744 1.00 96.00 102 VAL A N 1
ATOM 810 C CA . VAL A 1 102 ? -6.484 3.178 5.437 1.00 96.00 102 VAL A CA 1
ATOM 811 C C . VAL A 1 102 ? -6.019 2.711 4.071 1.00 96.00 102 VAL A C 1
ATOM 813 O O . VAL A 1 102 ? -6.044 1.515 3.794 1.00 96.00 102 VAL A O 1
ATOM 816 N N . THR A 1 103 ? -5.604 3.647 3.228 1.00 95.81 103 THR A N 1
ATOM 817 C CA . THR A 1 103 ? -5.158 3.369 1.862 1.00 95.81 103 THR A CA 1
ATOM 818 C C . THR A 1 103 ? -3.727 3.860 1.690 1.00 95.81 103 THR A C 1
ATOM 820 O O . THR A 1 103 ? -3.456 5.021 1.985 1.00 95.81 103 THR A O 1
ATOM 823 N N . PHE A 1 104 ? -2.837 2.989 1.216 1.00 95.69 104 PHE A N 1
ATOM 824 C CA . PHE A 1 104 ? -1.469 3.332 0.820 1.00 95.69 104 PHE A CA 1
ATOM 825 C C . PHE A 1 104 ? -1.402 3.487 -0.698 1.00 95.69 104 PHE A C 1
ATOM 827 O O . PHE A 1 104 ? -1.879 2.607 -1.421 1.00 95.69 104 PHE A O 1
ATOM 834 N N . THR A 1 105 ? -0.818 4.588 -1.168 1.00 93.38 105 THR A N 1
ATOM 835 C CA . THR A 1 105 ? -0.696 4.923 -2.592 1.00 93.38 105 THR A CA 1
ATOM 836 C C . THR A 1 105 ? 0.656 5.554 -2.900 1.00 93.38 105 THR A C 1
ATOM 838 O O . THR A 1 105 ? 1.368 6.024 -2.007 1.00 93.38 105 THR A O 1
ATOM 841 N N . LEU A 1 106 ? 0.995 5.631 -4.188 1.00 92.12 106 LEU A N 1
ATOM 842 C CA . LEU A 1 106 ? 2.037 6.547 -4.649 1.00 92.12 106 LEU A CA 1
ATOM 843 C C . LEU A 1 106 ? 1.701 7.998 -4.245 1.00 92.12 106 LEU A C 1
ATOM 845 O O . LEU A 1 106 ? 0.515 8.362 -4.241 1.00 92.12 106 LEU A O 1
ATOM 849 N N . PRO A 1 107 ? 2.713 8.844 -3.968 1.00 91.50 107 PRO A N 1
ATOM 850 C CA . PRO A 1 107 ? 2.511 10.277 -3.803 1.00 91.50 107 PRO A CA 1
ATOM 851 C C . PRO A 1 107 ? 1.779 10.873 -4.997 1.00 91.50 107 PRO A C 1
ATOM 853 O O . PRO A 1 107 ? 2.110 10.555 -6.143 1.00 91.50 107 PRO A O 1
ATOM 856 N N . LYS A 1 108 ? 0.835 11.779 -4.733 1.00 91.38 108 LYS A N 1
ATOM 857 C CA . LYS A 1 108 ? 0.029 12.431 -5.773 1.00 91.38 108 LYS A CA 1
ATOM 858 C C . LYS A 1 108 ? 0.876 12.971 -6.932 1.00 91.38 108 LYS A C 1
ATOM 860 O O . LYS A 1 108 ? 0.572 12.681 -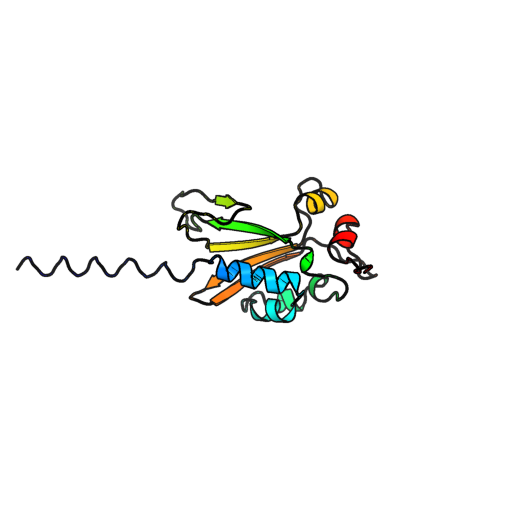8.079 1.00 91.38 108 LYS A O 1
ATOM 865 N N . LYS A 1 109 ? 1.991 13.642 -6.624 1.00 91.19 109 LYS A N 1
ATOM 866 C CA . LYS A 1 109 ? 2.921 14.189 -7.625 1.00 91.19 109 LYS A CA 1
ATOM 867 C C . LYS A 1 109 ? 3.458 13.134 -8.602 1.00 91.19 109 LYS A C 1
ATOM 869 O O . LYS A 1 109 ? 3.669 13.452 -9.761 1.00 91.19 109 LYS A O 1
ATOM 874 N N . ILE A 1 110 ? 3.712 11.907 -8.141 1.00 91.69 110 ILE A N 1
ATOM 875 C CA . ILE A 1 110 ? 4.188 10.817 -9.008 1.00 91.69 110 ILE A CA 1
ATOM 876 C C . ILE A 1 110 ? 3.032 10.269 -9.842 1.00 91.69 110 ILE A C 1
ATOM 878 O O . ILE A 1 110 ? 3.205 10.022 -11.028 1.00 91.69 110 ILE A O 1
ATOM 882 N N . ARG A 1 111 ? 1.842 10.122 -9.245 1.00 91.31 111 ARG A N 1
ATOM 883 C CA . ARG A 1 111 ? 0.644 9.662 -9.964 1.00 91.31 111 ARG A CA 1
ATOM 884 C C . ARG A 1 111 ? 0.265 10.611 -11.102 1.00 91.31 111 ARG A C 1
ATOM 886 O O . ARG A 1 111 ? 0.049 10.146 -12.210 1.00 91.31 111 ARG A O 1
ATOM 893 N N . GLU A 1 112 ? 0.276 11.919 -10.840 1.00 91.62 112 GLU A N 1
ATOM 894 C CA . GLU A 1 112 ? -0.002 12.975 -11.831 1.00 91.62 112 GLU A CA 1
ATOM 895 C C . GLU A 1 112 ? 1.022 13.027 -12.978 1.00 91.62 112 GLU A C 1
ATOM 897 O O . GLU A 1 112 ? 0.740 13.562 -14.040 1.00 91.62 112 GLU A O 1
ATOM 902 N N . GLN A 1 113 ? 2.227 12.481 -12.788 1.00 92.56 113 GLN A N 1
ATOM 903 C CA . GLN A 1 113 ? 3.222 12.365 -13.863 1.00 92.56 113 GLN A CA 1
ATOM 904 C C . GLN A 1 113 ? 3.002 11.139 -14.753 1.00 92.56 113 GLN A C 1
ATOM 906 O O . GLN A 1 113 ? 3.603 11.044 -15.821 1.00 92.56 113 GLN A O 1
ATOM 911 N N . CYS A 1 114 ? 2.194 10.186 -14.297 1.00 89.44 114 CYS A N 1
ATOM 912 C CA . CYS A 1 114 ? 1.871 8.977 -15.039 1.00 89.44 114 CYS A CA 1
ATOM 913 C C . CYS A 1 114 ? 0.498 9.044 -15.719 1.00 89.44 114 CYS A C 1
ATOM 915 O O . CYS A 1 114 ? 0.249 8.268 -16.637 1.00 89.44 114 CYS A O 1
ATOM 917 N N . ASP A 1 115 ? -0.382 9.922 -15.240 1.00 82.94 115 ASP A N 1
ATOM 918 C CA . ASP A 1 115 ? -1.718 10.190 -15.770 1.00 82.94 115 ASP A CA 1
ATOM 919 C C . ASP A 1 115 ? -2.218 11.543 -15.240 1.00 82.94 115 ASP A C 1
ATOM 921 O O . ASP A 1 115 ? -1.995 11.857 -14.070 1.00 82.94 115 ASP A O 1
ATOM 925 N N . ASP A 1 116 ? -2.923 12.317 -16.064 1.00 77.44 116 ASP A N 1
ATOM 926 C CA . ASP A 1 116 ? -3.273 13.720 -15.792 1.00 77.44 116 ASP A CA 1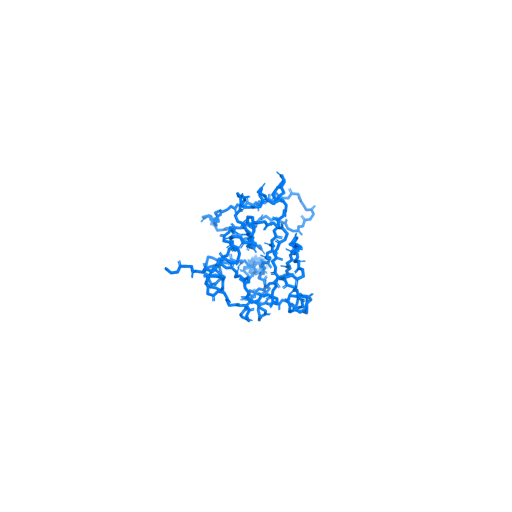
ATOM 927 C C . ASP A 1 116 ? -4.223 13.896 -14.588 1.00 77.44 116 ASP A C 1
ATOM 929 O O . ASP A 1 116 ? -4.226 14.946 -13.943 1.00 77.44 116 ASP A O 1
ATOM 933 N N . ASP A 1 117 ? -4.971 12.849 -14.218 1.00 79.56 117 ASP A N 1
ATOM 934 C CA . ASP A 1 117 ? -5.915 12.863 -13.089 1.00 79.56 117 ASP A CA 1
ATOM 935 C C . ASP A 1 117 ? -5.340 12.236 -11.803 1.00 79.56 117 ASP A C 1
ATOM 937 O O . ASP A 1 117 ? -6.012 12.127 -10.768 1.00 79.56 117 ASP A O 1
ATOM 941 N N . GLY A 1 118 ? -4.082 11.784 -11.846 1.00 77.88 118 GLY A N 1
ATOM 942 C CA . GLY A 1 118 ? -3.452 11.046 -10.757 1.00 77.88 118 GLY A CA 1
ATOM 943 C C . GLY A 1 118 ? -4.121 9.698 -10.471 1.00 77.88 118 GLY A C 1
ATOM 944 O O . GLY A 1 118 ? -3.936 9.150 -9.380 1.00 77.88 118 GLY A O 1
ATOM 945 N N . ALA A 1 119 ? -4.907 9.149 -11.400 1.00 80.31 119 ALA A N 1
ATOM 946 C CA . ALA A 1 119 ? -5.523 7.844 -11.207 1.00 80.31 119 ALA A CA 1
ATOM 947 C C . ALA A 1 119 ? -4.478 6.724 -11.304 1.00 80.31 119 ALA A C 1
ATOM 949 O O . ALA A 1 119 ? -4.600 5.728 -10.601 1.00 80.31 119 ALA A O 1
ATOM 950 N N . TYR A 1 120 ? -3.411 6.900 -12.087 1.00 85.19 120 TYR A N 1
ATOM 951 C CA . TYR A 1 120 ? -2.366 5.888 -12.253 1.00 85.19 120 TYR A CA 1
ATOM 952 C C . TYR A 1 120 ? -1.614 5.572 -10.947 1.00 85.19 120 TYR A C 1
ATOM 954 O O . TYR A 1 120 ? -1.117 6.463 -10.258 1.00 85.19 120 TYR A O 1
ATOM 962 N N . GLY A 1 121 ? -1.482 4.286 -10.609 1.00 84.81 121 GLY A N 1
ATOM 963 C CA . GLY A 1 121 ? -0.739 3.834 -9.432 1.00 84.81 121 GLY A CA 1
ATOM 964 C C . GLY A 1 121 ? -1.216 2.505 -8.851 1.00 84.81 121 GLY A C 1
ATOM 965 O O . GLY A 1 121 ? -2.080 1.828 -9.402 1.00 84.81 121 GLY A O 1
ATOM 966 N N . TYR A 1 122 ? -0.650 2.146 -7.699 1.00 86.88 122 TYR A N 1
ATOM 967 C CA . TYR A 1 122 ? -1.085 1.000 -6.901 1.00 86.88 122 TYR A CA 1
ATOM 968 C C . TYR A 1 122 ? -1.732 1.497 -5.610 1.00 86.88 122 TYR A C 1
ATOM 970 O O . TYR A 1 122 ? -1.165 2.343 -4.913 1.00 86.88 122 TYR A O 1
ATOM 978 N N . PHE A 1 123 ? -2.911 0.975 -5.293 1.00 91.62 123 PHE A N 1
ATOM 979 C CA . PHE A 1 123 ? -3.726 1.388 -4.154 1.00 91.62 123 PHE A CA 1
ATOM 980 C C . PHE A 1 123 ? -3.946 0.181 -3.256 1.00 91.62 123 PHE A C 1
ATOM 982 O O . PHE A 1 123 ? -4.535 -0.798 -3.699 1.00 91.62 123 PHE A O 1
ATOM 989 N N . ILE A 1 124 ? -3.490 0.232 -2.004 1.00 94.81 124 ILE A N 1
ATOM 990 C CA . ILE A 1 124 ? -3.630 -0.886 -1.055 1.00 94.81 124 ILE A CA 1
ATOM 991 C C . ILE A 1 124 ? -4.536 -0.472 0.087 1.00 94.81 124 ILE A C 1
ATOM 993 O O . ILE A 1 124 ? -4.184 0.413 0.867 1.00 94.81 124 ILE A O 1
ATOM 997 N N . ASN A 1 125 ? -5.689 -1.124 0.196 1.00 95.25 125 ASN A N 1
ATOM 998 C CA . ASN A 1 125 ? -6.721 -0.800 1.169 1.00 95.25 125 ASN A CA 1
ATOM 999 C C . ASN A 1 125 ? -6.682 -1.759 2.357 1.00 95.25 125 ASN A C 1
ATOM 1001 O O . ASN A 1 125 ? -6.816 -2.975 2.203 1.00 95.25 125 ASN A O 1
ATOM 1005 N N . PHE A 1 126 ? -6.636 -1.199 3.560 1.00 96.25 126 PHE A N 1
ATOM 1006 C CA . PHE A 1 126 ? -6.727 -1.931 4.814 1.00 96.25 126 PHE A CA 1
ATOM 1007 C C . PHE A 1 126 ? -7.988 -1.560 5.573 1.00 96.25 126 PHE A C 1
ATOM 1009 O O . PHE A 1 126 ? -8.353 -0.386 5.645 1.00 96.25 126 PHE A O 1
ATOM 1016 N N . ILE A 1 127 ? -8.602 -2.562 6.190 1.00 93.56 127 ILE A N 1
ATOM 1017 C CA . ILE A 1 127 ? -9.694 -2.418 7.155 1.00 93.56 127 ILE A CA 1
ATOM 1018 C C . ILE A 1 127 ? -9.356 -3.228 8.406 1.00 93.56 127 ILE A C 1
ATOM 1020 O O . ILE A 1 127 ? -8.414 -4.025 8.410 1.00 93.56 127 ILE A O 1
ATOM 1024 N N . LYS A 1 128 ? -10.150 -3.067 9.460 1.00 92.62 128 LYS A N 1
ATOM 1025 C CA . LYS A 1 128 ? -10.091 -3.934 10.635 1.00 92.62 128 LYS A CA 1
ATOM 1026 C C . LYS A 1 128 ? -11.344 -4.805 10.682 1.00 92.62 128 LYS A C 1
ATOM 1028 O O . LYS A 1 128 ? -12.448 -4.292 10.538 1.00 92.62 128 LYS A O 1
ATOM 1033 N N . ILE A 1 129 ? -11.169 -6.114 10.842 1.00 88.06 129 ILE A N 1
ATOM 1034 C CA . ILE A 1 129 ? -12.266 -7.072 11.040 1.00 88.06 129 ILE A CA 1
ATOM 1035 C C . ILE A 1 129 ? -12.060 -7.697 12.417 1.00 88.06 129 ILE A C 1
ATOM 1037 O O . ILE A 1 129 ? -11.079 -8.417 12.642 1.00 88.06 129 ILE A O 1
ATOM 1041 N N . GLY A 1 130 ? -12.941 -7.370 13.366 1.00 85.69 130 GLY A N 1
ATOM 1042 C CA . GLY A 1 130 ? -12.6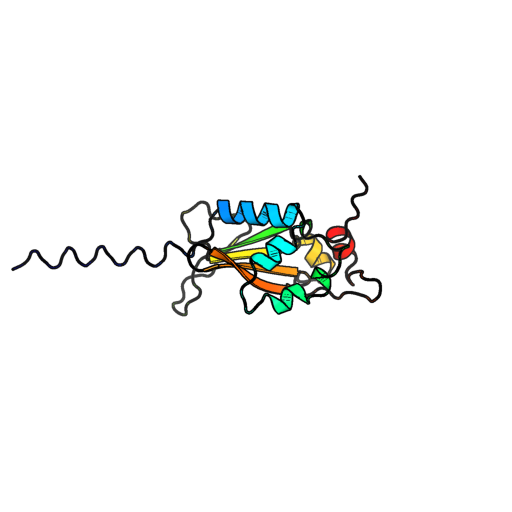33 -7.558 14.786 1.00 85.69 130 GLY A CA 1
ATOM 1043 C C . GLY A 1 130 ? -11.308 -6.869 15.141 1.00 85.69 130 GLY A C 1
ATOM 1044 O O . GLY A 1 130 ? -10.989 -5.828 14.587 1.00 85.69 130 GLY A O 1
ATOM 1045 N N . ASN A 1 131 ? -10.472 -7.480 15.984 1.00 85.94 131 ASN A N 1
ATOM 1046 C CA . ASN A 1 131 ? -9.168 -6.900 16.346 1.00 85.94 131 ASN A CA 1
ATOM 1047 C C . ASN A 1 131 ? -8.051 -7.143 15.312 1.00 85.94 131 ASN A C 1
ATOM 1049 O O . ASN A 1 131 ? -6.898 -6.807 15.579 1.00 85.94 131 ASN A O 1
ATOM 1053 N N . SER A 1 132 ? -8.356 -7.722 14.146 1.00 91.56 132 SER A N 1
ATOM 1054 C CA . SER A 1 132 ? -7.352 -8.068 13.137 1.00 91.56 132 SER A CA 1
ATOM 1055 C C . SER A 1 132 ? -7.333 -7.054 12.000 1.00 91.56 132 SER A C 1
ATOM 1057 O O . SER A 1 132 ? -8.354 -6.789 11.364 1.00 91.56 132 SER A O 1
ATOM 1059 N N . LEU A 1 133 ? -6.148 -6.512 11.727 1.00 95.56 133 LEU A N 1
ATOM 1060 C CA . LEU A 1 133 ? -5.895 -5.698 10.549 1.00 95.56 133 LEU A CA 1
ATOM 1061 C C . LEU A 1 133 ? -5.856 -6.586 9.304 1.00 95.56 133 LEU A C 1
ATOM 1063 O O . LEU A 1 133 ? -5.200 -7.630 9.303 1.00 95.56 133 LEU A O 1
ATOM 1067 N N . LYS A 1 134 ? -6.560 -6.170 8.253 1.00 96.25 134 LYS A N 1
ATOM 1068 C CA . LYS A 1 134 ? -6.695 -6.934 7.018 1.00 96.25 134 LYS A CA 1
ATOM 1069 C C . LYS A 1 134 ? -6.468 -6.062 5.801 1.00 96.25 134 LYS A C 1
ATOM 1071 O O . LYS A 1 134 ? -7.097 -5.014 5.671 1.00 96.25 134 LYS A O 1
ATOM 1076 N N . LEU A 1 135 ? -5.632 -6.534 4.880 1.00 96.25 135 LEU A N 1
ATOM 1077 C CA . LEU A 1 135 ? -5.652 -6.053 3.506 1.00 96.25 135 LEU A CA 1
ATOM 1078 C C . LEU A 1 135 ? -6.969 -6.538 2.890 1.00 96.25 135 LEU A C 1
ATOM 1080 O O . LEU A 1 135 ? -7.260 -7.735 2.809 1.00 96.25 135 LEU A O 1
ATOM 1084 N N . SER A 1 136 ? -7.812 -5.564 2.580 1.00 93.31 136 SER A N 1
ATOM 1085 C CA . SER A 1 136 ? -9.210 -5.737 2.184 1.00 93.31 136 SER A CA 1
ATOM 1086 C C . SER A 1 136 ? -9.416 -5.721 0.684 1.00 93.31 136 SER A C 1
ATOM 1088 O O . SER A 1 136 ? -10.378 -6.315 0.212 1.00 93.31 136 SER A O 1
ATOM 1090 N N . ASP A 1 137 ? -8.529 -5.030 -0.026 1.00 91.81 137 ASP A N 1
ATOM 1091 C CA . ASP A 1 137 ? -8.575 -4.836 -1.464 1.00 91.81 137 ASP A CA 1
ATOM 1092 C C . ASP A 1 137 ? -7.255 -4.198 -1.926 1.00 91.81 137 ASP A C 1
ATOM 1094 O O . ASP A 1 137 ? -6.571 -3.531 -1.136 1.00 91.81 137 ASP A O 1
ATOM 1098 N N . PHE A 1 138 ? -6.909 -4.378 -3.195 1.00 90.12 138 PHE A N 1
ATOM 1099 C CA . PHE A 1 138 ? -5.899 -3.568 -3.858 1.00 90.12 138 PHE A CA 1
ATOM 1100 C C . PHE A 1 138 ? -6.270 -3.349 -5.323 1.00 90.12 138 PHE A C 1
ATOM 1102 O O . PHE A 1 138 ? -6.933 -4.171 -5.949 1.00 90.12 138 PHE A O 1
ATOM 1109 N N . THR A 1 139 ? -5.793 -2.249 -5.887 1.00 88.31 139 THR A N 1
ATOM 1110 C CA . THR A 1 139 ? -5.934 -1.955 -7.313 1.00 88.31 139 THR A CA 1
ATOM 1111 C C . THR A 1 139 ? -4.562 -1.640 -7.873 1.00 88.31 139 THR A C 1
ATOM 1113 O O . THR A 1 139 ? -3.900 -0.723 -7.387 1.00 88.31 139 THR A O 1
ATOM 1116 N N . SER A 1 140 ? -4.142 -2.405 -8.878 1.00 86.25 140 SER A N 1
ATOM 1117 C CA . SER A 1 140 ? -2.941 -2.139 -9.662 1.00 86.25 140 SER A CA 1
ATOM 1118 C C . SER A 1 140 ? -3.354 -1.508 -10.984 1.00 86.25 140 SER A C 1
ATOM 1120 O O . SER A 1 140 ? -4.001 -2.158 -11.801 1.00 86.25 140 SER A O 1
ATOM 1122 N N . LEU A 1 141 ? -3.017 -0.236 -11.184 1.00 83.50 141 LEU A N 1
ATOM 1123 C CA . LEU A 1 141 ? -3.162 0.451 -12.474 1.00 83.50 141 LEU A CA 1
ATOM 1124 C C . LEU A 1 141 ? -1.819 0.550 -13.204 1.00 83.50 141 LEU A C 1
ATOM 1126 O O . LEU A 1 141 ? -1.682 1.281 -14.179 1.00 83.50 141 LEU A O 1
ATOM 1130 N N . PHE A 1 142 ? -0.816 -0.177 -12.716 1.00 84.44 142 PHE A N 1
ATOM 1131 C CA . PHE A 1 142 ? 0.471 -0.276 -13.369 1.00 84.44 142 PHE A CA 1
ATOM 1132 C C . PHE A 1 142 ? 0.412 -1.268 -14.523 1.00 84.44 142 PHE A C 1
ATOM 1134 O O . PHE A 1 142 ? -0.056 -2.392 -14.363 1.00 84.44 142 PHE A O 1
ATOM 1141 N N . VAL A 1 143 ? 0.973 -0.864 -15.658 1.00 84.69 143 VA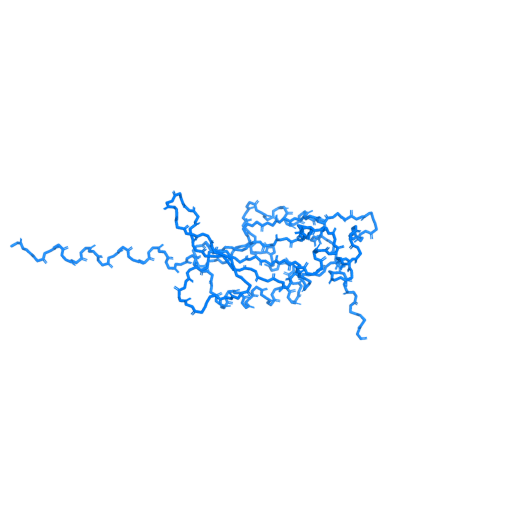L A N 1
ATOM 1142 C CA . VAL A 1 143 ? 1.274 -1.771 -16.765 1.00 84.69 143 VAL A CA 1
ATOM 1143 C C . VAL A 1 143 ? 2.728 -2.202 -16.619 1.00 84.69 143 VAL A C 1
ATOM 1145 O O . VAL A 1 143 ? 3.621 -1.357 -16.711 1.00 84.69 143 VAL A O 1
ATOM 1148 N N . ALA A 1 144 ? 2.960 -3.485 -16.349 1.00 84.69 144 ALA A N 1
ATOM 1149 C CA . ALA A 1 144 ? 4.292 -4.072 -16.423 1.00 84.69 144 ALA A CA 1
ATOM 1150 C C . ALA A 1 144 ? 4.647 -4.353 -17.893 1.00 84.69 144 ALA A C 1
ATOM 1152 O O . ALA A 1 144 ? 3.810 -4.825 -18.660 1.00 84.69 144 ALA A O 1
ATOM 1153 N N . LEU A 1 145 ? 5.874 -4.025 -18.286 1.00 87.44 145 LEU A N 1
ATOM 1154 C CA . LEU A 1 145 ? 6.440 -4.323 -19.599 1.00 87.44 145 LEU A CA 1
ATOM 1155 C C . LEU A 1 145 ? 7.200 -5.657 -19.556 1.00 87.44 145 LEU A C 1
ATOM 1157 O O . LEU A 1 145 ? 7.550 -6.149 -18.481 1.00 87.44 145 LEU A O 1
ATOM 1161 N N . ASP A 1 146 ? 7.506 -6.217 -20.728 1.00 87.12 146 ASP A N 1
ATOM 1162 C CA . ASP A 1 146 ? 8.193 -7.513 -20.863 1.00 87.12 146 ASP A CA 1
ATOM 1163 C C . ASP A 1 146 ? 9.564 -7.558 -20.163 1.00 87.12 146 ASP A C 1
ATOM 1165 O O . ASP A 1 146 ? 10.014 -8.614 -19.716 1.00 87.12 146 ASP A O 1
ATOM 1169 N N . ASP A 1 147 ? 10.232 -6.409 -20.039 1.00 85.62 147 ASP A N 1
ATOM 1170 C CA . ASP A 1 147 ? 11.518 -6.268 -19.349 1.00 85.62 147 ASP A CA 1
ATOM 1171 C C . ASP A 1 147 ? 11.386 -6.130 -17.818 1.00 85.62 147 ASP A C 1
ATOM 1173 O O . ASP A 1 147 ? 12.382 -5.983 -17.104 1.00 85.62 147 ASP A O 1
ATOM 1177 N N . GLY A 1 148 ? 10.158 -6.191 -17.299 1.00 82.12 148 GLY A N 1
ATOM 1178 C CA . GLY A 1 148 ? 9.843 -6.034 -15.887 1.00 82.12 148 GLY A CA 1
ATOM 1179 C C . GLY A 1 148 ? 9.859 -4.585 -15.403 1.00 82.12 148 GLY A C 1
ATOM 1180 O O . GLY A 1 148 ? 9.781 -4.368 -14.194 1.00 82.12 148 GLY A O 1
ATOM 1181 N N . THR A 1 149 ? 9.961 -3.590 -16.282 1.00 86.75 149 THR A N 1
ATOM 1182 C CA . THR A 1 149 ? 9.725 -2.187 -15.919 1.00 86.75 149 THR A CA 1
ATOM 1183 C C . THR A 1 149 ? 8.225 -1.857 -15.938 1.00 86.75 149 THR A C 1
ATOM 1185 O O . THR A 1 149 ? 7.400 -2.640 -16.397 1.00 86.75 149 THR A O 1
ATOM 1188 N N . LEU A 1 150 ? 7.832 -0.718 -15.374 1.00 87.75 150 LEU A N 1
ATOM 1189 C CA . LEU A 1 150 ? 6.491 -0.140 -15.484 1.00 87.75 150 LEU A CA 1
ATOM 1190 C C . LEU A 1 150 ? 6.427 0.781 -16.705 1.00 87.75 150 LEU A C 1
ATOM 1192 O O . LEU A 1 150 ? 7.392 1.474 -17.012 1.00 87.75 150 LEU A O 1
ATOM 1196 N N . ALA A 1 151 ? 5.269 0.889 -17.347 1.00 89.06 151 ALA A N 1
ATOM 1197 C CA . ALA A 1 151 ? 5.090 1.801 -18.479 1.00 89.06 151 ALA A CA 1
ATOM 1198 C C . ALA A 1 151 ? 5.345 3.281 -18.117 1.00 89.06 151 ALA A C 1
ATOM 1200 O O . ALA A 1 151 ? 5.838 4.048 -18.939 1.00 89.06 151 ALA A O 1
ATOM 1201 N N . CYS A 1 152 ? 5.051 3.688 -16.877 1.00 91.12 152 CYS A N 1
ATOM 1202 C CA . CYS A 1 152 ? 5.364 5.034 -16.405 1.00 91.12 152 CYS A CA 1
ATOM 1203 C C . CYS A 1 152 ? 6.800 5.130 -15.867 1.00 91.12 152 CYS A C 1
ATOM 1205 O O . CYS A 1 152 ? 7.125 4.531 -14.836 1.00 91.12 152 CYS A O 1
ATOM 1207 N N . SER A 1 153 ? 7.629 5.965 -16.500 1.00 89.06 153 SER A N 1
ATOM 1208 C CA . SER A 1 153 ? 9.009 6.237 -16.075 1.00 89.06 153 SER A CA 1
ATOM 1209 C C . SER A 1 153 ? 9.091 6.834 -14.668 1.00 89.06 153 SER A C 1
ATOM 1211 O O . SER A 1 153 ? 9.870 6.346 -13.854 1.00 89.06 153 SER A O 1
ATOM 1213 N N . SER A 1 154 ? 8.239 7.804 -14.326 1.00 89.69 154 SER A N 1
ATOM 1214 C CA . SER A 1 154 ? 8.192 8.371 -12.971 1.00 89.69 154 SER A CA 1
ATOM 1215 C C . SER A 1 154 ? 7.845 7.324 -11.911 1.00 89.69 154 SER A C 1
ATOM 1217 O O . SER A 1 154 ? 8.405 7.334 -10.816 1.00 89.69 154 SER A O 1
ATOM 1219 N N . ALA A 1 155 ? 6.946 6.382 -12.223 1.00 89.81 155 ALA A N 1
ATOM 1220 C CA . ALA A 1 155 ? 6.640 5.278 -11.318 1.00 89.81 155 ALA A CA 1
ATOM 1221 C C . ALA A 1 155 ? 7.813 4.296 -11.205 1.00 89.81 155 ALA A C 1
ATOM 1223 O O . ALA A 1 155 ? 8.085 3.834 -10.099 1.00 89.81 155 ALA A O 1
ATOM 1224 N N . ASN A 1 156 ? 8.537 4.010 -12.293 1.00 89.19 156 ASN A N 1
ATOM 1225 C CA . ASN A 1 156 ? 9.768 3.212 -12.242 1.00 89.19 156 ASN A CA 1
ATOM 1226 C C . ASN A 1 156 ? 10.804 3.839 -11.328 1.00 89.19 156 ASN A C 1
ATOM 1228 O O . ASN A 1 156 ? 11.273 3.197 -10.392 1.00 89.19 156 ASN A O 1
ATOM 1232 N N . GLU A 1 157 ? 11.124 5.107 -11.565 1.00 87.00 157 GLU A N 1
ATOM 1233 C CA . GLU A 1 157 ? 12.100 5.848 -10.775 1.00 87.00 157 GLU A CA 1
ATOM 1234 C C . GLU A 1 157 ? 11.723 5.942 -9.304 1.00 87.00 157 GLU A C 1
ATOM 1236 O O . GLU A 1 157 ? 12.602 6.181 -8.490 1.00 87.00 157 GLU A O 1
ATOM 1241 N N . PHE A 1 158 ? 10.449 5.784 -8.941 1.00 87.88 158 PHE A N 1
ATOM 1242 C CA . PHE A 1 158 ? 10.003 5.861 -7.553 1.00 87.88 158 PHE A CA 1
ATOM 1243 C C . PHE A 1 158 ? 9.875 4.487 -6.885 1.00 87.88 158 PHE A C 1
ATOM 1245 O O . PHE A 1 158 ? 10.275 4.303 -5.737 1.00 87.88 158 PHE A O 1
ATOM 1252 N N . MET A 1 159 ? 9.315 3.511 -7.597 1.00 87.94 159 MET A N 1
ATOM 1253 C CA . MET A 1 159 ? 9.005 2.178 -7.073 1.00 87.94 159 MET A CA 1
ATOM 1254 C C . MET A 1 159 ? 10.179 1.212 -7.219 1.00 87.94 159 MET A C 1
ATOM 1256 O O . MET A 1 159 ? 10.357 0.337 -6.372 1.00 87.94 159 MET A O 1
ATOM 1260 N N . MET A 1 160 ? 10.978 1.371 -8.274 1.00 85.31 160 MET A N 1
ATOM 1261 C CA . MET A 1 160 ? 12.127 0.524 -8.594 1.00 85.31 160 MET A CA 1
ATOM 1262 C C . MET A 1 160 ? 13.456 1.162 -8.219 1.00 85.31 160 MET A C 1
ATOM 1264 O O . MET A 1 160 ? 14.474 0.723 -8.750 1.00 85.31 160 MET A O 1
ATOM 1268 N N . GLN A 1 161 ? 13.470 2.186 -7.348 1.00 69.81 161 GLN A N 1
ATOM 1269 C CA . GLN A 1 161 ? 14.717 2.800 -6.887 1.00 69.81 161 GLN A CA 1
ATOM 1270 C C . GLN A 1 161 ? 15.693 1.711 -6.461 1.00 69.81 161 GLN A C 1
ATOM 1272 O O . GLN A 1 161 ? 15.604 1.145 -5.370 1.00 69.81 161 GLN A O 1
ATOM 1277 N N . LYS A 1 162 ? 16.656 1.439 -7.345 1.00 52.22 162 LYS A N 1
ATOM 1278 C CA . LYS A 1 162 ? 17.943 0.910 -6.952 1.00 52.22 162 LYS A CA 1
ATOM 1279 C C . LYS A 1 162 ? 18.463 1.978 -6.014 1.00 52.22 162 LYS A C 1
ATOM 1281 O O . LYS A 1 162 ? 18.687 3.102 -6.458 1.00 52.22 162 LYS A O 1
ATOM 1286 N N . ASN A 1 163 ? 18.557 1.666 -4.725 1.00 39.22 163 ASN A N 1
ATOM 1287 C CA . ASN A 1 163 ? 19.384 2.460 -3.835 1.00 39.22 163 ASN A CA 1
ATOM 1288 C C . ASN A 1 163 ? 20.764 2.501 -4.510 1.00 39.22 163 ASN A C 1
ATOM 1290 O O . ASN A 1 163 ? 21.498 1.517 -4.474 1.00 39.22 163 ASN A O 1
ATOM 1294 N N . TYR A 1 164 ? 21.074 3.582 -5.218 1.00 35.94 164 TYR A N 1
ATOM 1295 C CA . TYR A 1 164 ? 22.450 4.017 -5.281 1.00 35.94 164 TYR A CA 1
ATOM 1296 C C . TYR A 1 164 ? 22.683 4.569 -3.880 1.00 35.94 164 TYR A C 1
ATOM 1298 O O . TYR A 1 164 ? 22.160 5.629 -3.536 1.00 35.94 164 TYR A O 1
ATOM 1306 N N . GLU A 1 165 ? 23.272 3.713 -3.044 1.00 34.22 165 GLU A N 1
ATOM 1307 C CA . GLU A 1 165 ? 23.853 4.097 -1.758 1.00 34.22 165 GLU A CA 1
ATOM 1308 C C . GLU A 1 165 ? 24.806 5.285 -1.930 1.00 34.22 165 GLU A C 1
ATOM 1310 O O . GLU A 1 165 ? 25.532 5.320 -2.954 1.00 34.22 165 GLU A O 1
#

pLDDT: mean 81.99, std 17.34, range [34.22, 97.0]